Protein AF-A0A938CKF8-F1 (afdb_monomer_lite)

Structure (mmCIF, N/CA/C/O backbone):
data_AF-A0A938CKF8-F1
#
_entry.id   AF-A0A938CKF8-F1
#
loop_
_atom_site.group_PDB
_atom_site.id
_atom_site.type_symbol
_atom_site.label_atom_id
_atom_site.label_alt_id
_atom_site.label_comp_id
_atom_site.label_asym_id
_atom_site.label_entity_id
_atom_site.label_seq_id
_atom_site.pdbx_PDB_ins_code
_atom_site.Cartn_x
_atom_site.Cartn_y
_atom_site.Cartn_z
_atom_site.occupancy
_atom_site.B_iso_or_equiv
_atom_site.auth_seq_id
_atom_site.auth_comp_id
_atom_site.auth_asym_id
_atom_site.auth_atom_id
_atom_site.pdbx_PDB_model_num
ATOM 1 N N . MET A 1 1 ? 33.477 -10.655 -26.748 1.00 58.53 1 MET A N 1
ATOM 2 C CA . MET A 1 1 ? 32.994 -9.401 -26.131 1.00 58.53 1 MET A CA 1
ATOM 3 C C . MET A 1 1 ? 31.484 -9.263 -26.323 1.00 58.53 1 MET A C 1
ATOM 5 O O . MET A 1 1 ? 30.806 -9.577 -25.360 1.00 58.53 1 MET A O 1
ATOM 9 N N . LYS A 1 2 ? 30.946 -9.049 -27.538 1.00 64.75 2 LYS A N 1
ATOM 10 C CA . LYS A 1 2 ? 29.482 -8.973 -27.815 1.00 64.75 2 LYS A CA 1
ATOM 11 C C . LYS A 1 2 ? 28.558 -10.029 -27.163 1.00 64.75 2 LYS A C 1
ATOM 13 O O . LYS A 1 2 ? 27.426 -9.734 -26.820 1.00 64.75 2 LYS A O 1
ATOM 18 N N . LYS A 1 3 ? 29.018 -11.272 -26.956 1.00 73.50 3 LYS A N 1
ATOM 19 C CA . LYS A 1 3 ? 28.224 -12.303 -26.247 1.00 73.50 3 LYS A CA 1
ATOM 20 C C . LYS A 1 3 ? 28.017 -12.022 -24.750 1.00 73.50 3 LYS A C 1
ATOM 22 O O . LYS A 1 3 ? 27.029 -12.479 -24.197 1.00 73.50 3 LYS A O 1
ATOM 27 N N . LEU A 1 4 ? 28.956 -11.333 -24.099 1.00 78.88 4 LEU A N 1
ATOM 28 C CA . LEU A 1 4 ? 28.858 -10.961 -22.683 1.00 78.88 4 LEU A CA 1
ATOM 29 C C . LEU A 1 4 ? 27.964 -9.725 -22.508 1.00 78.88 4 LEU A C 1
ATOM 31 O O . LEU A 1 4 ? 27.174 -9.672 -21.580 1.00 78.88 4 LEU A O 1
ATOM 35 N N . GLU A 1 5 ? 28.061 -8.791 -23.451 1.00 73.94 5 GLU A N 1
ATOM 36 C CA . GLU A 1 5 ? 27.213 -7.604 -23.602 1.00 73.94 5 GLU A CA 1
ATOM 37 C C . GLU A 1 5 ? 25.728 -7.999 -23.702 1.00 73.94 5 GLU A C 1
ATOM 39 O O . GLU A 1 5 ? 24.973 -7.728 -22.773 1.00 73.94 5 GLU A O 1
ATOM 44 N N . HIS A 1 6 ? 25.345 -8.813 -24.697 1.00 74.56 6 HIS A N 1
ATOM 45 C CA . HIS A 1 6 ? 23.971 -9.334 -24.814 1.00 74.56 6 HIS A CA 1
ATOM 46 C C . HIS A 1 6 ? 23.508 -10.185 -23.619 1.00 74.56 6 HIS A C 1
ATOM 48 O O . HIS A 1 6 ? 22.317 -10.232 -23.314 1.00 74.56 6 HIS A O 1
ATOM 54 N N . PHE A 1 7 ? 24.420 -10.871 -22.922 1.00 81.19 7 PHE A N 1
ATOM 55 C CA . PHE A 1 7 ? 24.070 -11.617 -21.709 1.00 81.19 7 PHE A CA 1
ATOM 56 C C . PHE A 1 7 ? 23.712 -10.674 -20.548 1.00 81.19 7 PHE A C 1
ATOM 58 O O . PHE A 1 7 ? 22.732 -10.913 -19.844 1.00 81.19 7 PHE A O 1
ATOM 65 N N . ILE A 1 8 ? 24.461 -9.580 -20.384 1.00 79.81 8 ILE A N 1
ATOM 66 C CA . ILE A 1 8 ? 24.191 -8.541 -19.382 1.00 79.81 8 ILE A CA 1
ATOM 67 C C . ILE A 1 8 ? 22.904 -7.777 -19.729 1.00 79.81 8 ILE A C 1
ATOM 69 O O . ILE A 1 8 ? 22.051 -7.620 -18.858 1.00 79.81 8 ILE A O 1
ATOM 73 N N . GLU A 1 9 ? 22.711 -7.382 -20.990 1.00 77.75 9 GLU A N 1
ATOM 74 C CA . GLU A 1 9 ? 21.468 -6.755 -21.475 1.00 77.75 9 GLU A CA 1
ATOM 75 C C . GLU A 1 9 ? 20.244 -7.632 -21.190 1.00 77.75 9 GLU A C 1
ATOM 77 O O . GLU A 1 9 ? 19.256 -7.160 -20.630 1.00 77.75 9 GLU A O 1
ATOM 82 N N . SER A 1 10 ? 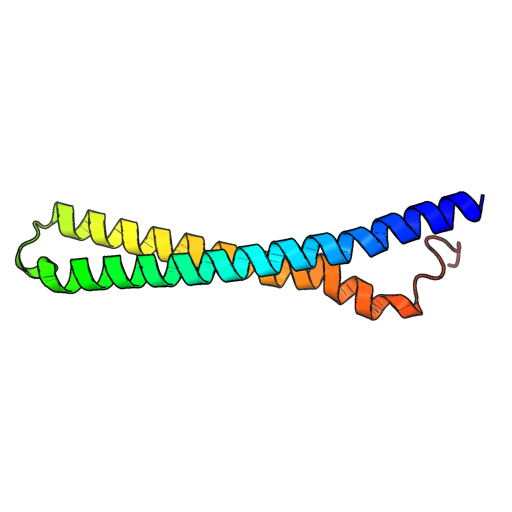20.319 -8.930 -21.504 1.00 77.62 10 SER A N 1
ATOM 83 C CA . SER A 1 10 ? 19.215 -9.868 -21.276 1.00 77.62 10 SER A CA 1
ATOM 84 C C . SER A 1 10 ? 18.877 -10.031 -19.785 1.00 77.62 10 SER A C 1
ATOM 86 O O . SER A 1 10 ? 17.699 -10.109 -19.435 1.00 77.62 10 SER A O 1
ATOM 88 N N . ILE A 1 11 ? 19.876 -9.992 -18.892 1.00 83.56 11 ILE A N 1
ATOM 89 C CA . ILE A 1 11 ? 19.665 -9.975 -17.432 1.00 83.56 11 ILE A CA 1
ATOM 90 C C . ILE A 1 11 ? 19.005 -8.664 -16.976 1.00 83.56 11 ILE A C 1
ATOM 92 O O . ILE A 1 11 ? 18.063 -8.696 -16.180 1.00 83.56 11 ILE A O 1
ATOM 96 N N . ILE A 1 12 ? 19.458 -7.514 -17.485 1.00 81.06 12 ILE A N 1
ATOM 97 C CA . ILE A 1 12 ? 18.891 -6.200 -17.143 1.00 81.06 12 ILE A CA 1
ATOM 98 C C . ILE A 1 12 ? 17.430 -6.112 -17.608 1.00 81.06 12 ILE A C 1
ATOM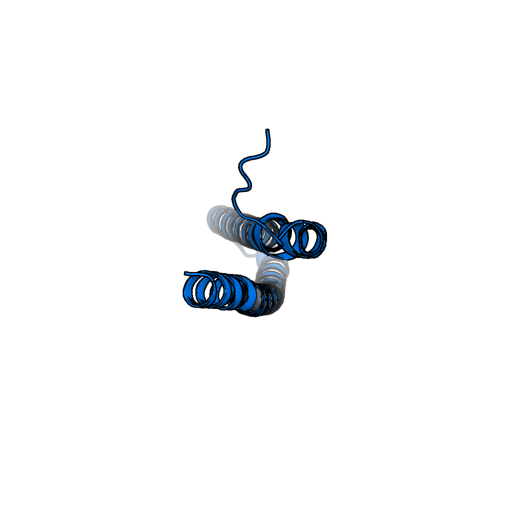 100 O O . ILE A 1 12 ? 16.560 -5.740 -16.819 1.00 81.06 12 ILE A O 1
ATOM 104 N N . LEU A 1 13 ? 17.124 -6.536 -18.835 1.00 74.81 13 LEU A N 1
ATOM 105 C CA . LEU A 1 13 ? 15.753 -6.569 -19.354 1.00 74.81 13 LEU A CA 1
ATOM 106 C C . LEU A 1 13 ? 14.854 -7.540 -18.568 1.00 74.81 13 LEU A C 1
ATOM 108 O O . LEU A 1 13 ? 13.721 -7.186 -18.239 1.00 74.81 13 LEU A O 1
ATOM 112 N N . ALA A 1 14 ? 15.360 -8.714 -18.174 1.00 81.69 14 ALA A N 1
ATOM 113 C CA . ALA A 1 14 ? 14.620 -9.646 -17.317 1.00 81.69 14 ALA A CA 1
ATOM 114 C C . ALA A 1 14 ? 14.303 -9.058 -15.925 1.00 81.69 14 ALA A C 1
ATOM 116 O O . ALA A 1 14 ? 13.251 -9.350 -15.351 1.00 81.69 14 ALA A O 1
ATOM 117 N N . SER A 1 15 ? 15.165 -8.180 -15.394 1.00 84.12 15 SER A N 1
ATOM 118 C CA . SER A 1 15 ? 14.936 -7.523 -14.098 1.00 84.12 15 SER A CA 1
ATOM 119 C C . SER A 1 15 ? 13.728 -6.570 -14.099 1.00 84.12 15 SER A C 1
ATOM 121 O O . SER A 1 15 ? 13.075 -6.414 -13.067 1.00 84.12 15 SER A O 1
ATOM 123 N N . ARG A 1 16 ? 13.344 -6.013 -15.260 1.00 85.25 16 ARG A N 1
ATOM 124 C CA . ARG A 1 16 ? 12.137 -5.172 -15.401 1.00 85.25 16 ARG A CA 1
ATOM 125 C C . ARG A 1 16 ? 10.863 -5.968 -15.111 1.00 85.25 16 ARG A C 1
ATOM 127 O O . ARG A 1 16 ? 10.010 -5.511 -14.353 1.00 85.25 16 ARG A O 1
ATOM 134 N N . TRP A 1 17 ? 10.760 -7.186 -15.647 1.00 86.38 17 TRP A N 1
ATOM 135 C CA . TRP A 1 17 ? 9.629 -8.086 -15.386 1.00 86.38 17 TRP A CA 1
ATOM 136 C C . TRP A 1 17 ? 9.540 -8.495 -13.914 1.00 86.38 17 TRP A C 1
ATOM 138 O O . TRP A 1 17 ? 8.443 -8.540 -13.356 1.00 86.38 17 TRP A O 1
ATOM 148 N N . LEU A 1 18 ? 10.685 -8.720 -13.262 1.00 90.00 18 LEU A N 1
ATOM 149 C CA . LEU A 1 18 ? 10.742 -8.963 -11.821 1.00 90.00 18 LEU A CA 1
ATOM 150 C C . LEU A 1 18 ? 10.143 -7.781 -11.033 1.00 90.00 18 LEU A C 1
ATOM 152 O O . LEU A 1 18 ? 9.287 -7.990 -10.174 1.00 90.00 18 LEU A O 1
ATOM 156 N N . LEU A 1 19 ? 10.539 -6.542 -11.354 1.00 91.88 19 LEU A N 1
ATOM 157 C CA . LEU A 1 19 ? 10.014 -5.334 -10.702 1.00 91.88 19 LEU A CA 1
ATOM 158 C C . LEU A 1 19 ? 8.500 -5.163 -10.899 1.00 91.88 19 LEU A C 1
ATOM 160 O O . LEU A 1 19 ? 7.800 -4.856 -9.936 1.00 91.88 19 LEU A O 1
ATOM 164 N N . VAL A 1 20 ? 7.970 -5.433 -12.098 1.00 92.31 20 VAL A N 1
ATOM 165 C CA . VAL A 1 20 ? 6.516 -5.398 -12.357 1.00 92.31 20 VAL A CA 1
ATOM 166 C C . VAL A 1 20 ? 5.758 -6.378 -11.451 1.00 92.31 20 VAL A C 1
ATOM 168 O O . VAL A 1 20 ? 4.729 -6.008 -10.883 1.00 92.31 20 VAL A O 1
ATOM 171 N N . VAL A 1 21 ? 6.280 -7.593 -11.242 1.00 94.69 21 VAL A N 1
ATOM 172 C CA . VAL A 1 21 ? 5.683 -8.567 -10.307 1.00 94.69 21 VAL A CA 1
ATOM 173 C C . VAL A 1 21 ? 5.705 -8.047 -8.864 1.00 94.69 21 VAL A C 1
ATOM 175 O O . VAL A 1 21 ? 4.701 -8.172 -8.160 1.00 94.69 21 VAL A O 1
ATOM 178 N N . PHE A 1 22 ? 6.792 -7.398 -8.428 1.00 95.62 22 PHE A N 1
ATOM 179 C CA . PHE A 1 22 ? 6.844 -6.750 -7.111 1.00 95.62 22 PHE A CA 1
ATOM 180 C C . PHE A 1 22 ? 5.823 -5.610 -6.972 1.00 95.62 22 PHE A C 1
ATOM 182 O O . PHE A 1 22 ? 5.142 -5.537 -5.949 1.00 95.62 22 PHE A O 1
ATOM 189 N N . TYR A 1 23 ? 5.656 -4.754 -7.986 1.00 96.00 23 TYR A N 1
ATOM 190 C CA . TYR A 1 23 ? 4.672 -3.664 -7.950 1.00 96.00 23 TYR A CA 1
ATOM 191 C C . TYR A 1 23 ? 3.225 -4.175 -7.927 1.00 96.00 23 TYR A C 1
ATOM 193 O O . TYR A 1 23 ? 2.407 -3.637 -7.179 1.00 96.00 23 TYR A O 1
ATOM 201 N N . LEU A 1 24 ? 2.914 -5.253 -8.656 1.00 96.44 24 LEU A N 1
ATOM 202 C CA . LEU A 1 24 ? 1.616 -5.934 -8.557 1.00 96.44 24 LEU A CA 1
ATOM 203 C C . LEU A 1 24 ? 1.389 -6.520 -7.154 1.00 96.44 2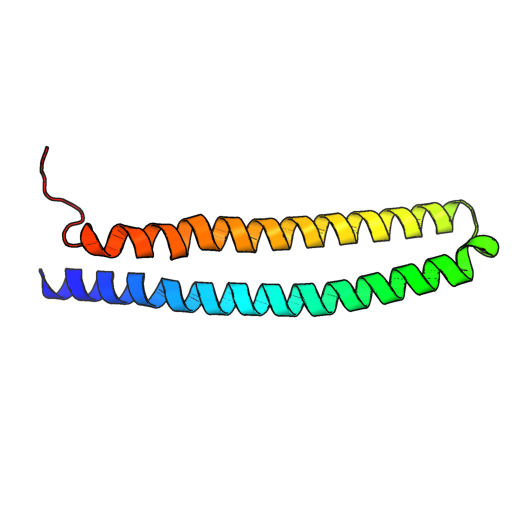4 LEU A C 1
ATOM 205 O O . LEU A 1 24 ? 0.310 -6.349 -6.587 1.00 96.44 24 LEU A O 1
ATOM 209 N N . GLY A 1 25 ? 2.409 -7.147 -6.560 1.00 97.88 25 GLY A N 1
ATOM 210 C CA . GLY A 1 25 ? 2.355 -7.637 -5.180 1.00 97.88 25 GLY A CA 1
ATOM 211 C C . GLY A 1 25 ? 2.091 -6.521 -4.162 1.00 97.88 25 GLY A C 1
ATOM 212 O O . GLY A 1 25 ? 1.231 -6.670 -3.294 1.00 97.88 25 GLY A O 1
ATOM 213 N N . LEU A 1 26 ? 2.766 -5.375 -4.307 1.00 97.56 26 LEU A N 1
ATOM 214 C CA . LEU A 1 26 ? 2.543 -4.189 -3.474 1.00 97.56 26 LEU A CA 1
ATOM 215 C C . LEU A 1 26 ? 1.141 -3.594 -3.666 1.00 97.56 26 LEU A C 1
ATOM 217 O O . LEU A 1 26 ? 0.523 -3.196 -2.682 1.00 97.56 26 LEU A O 1
ATOM 221 N N . ALA A 1 27 ? 0.602 -3.579 -4.889 1.00 97.69 27 ALA A N 1
ATOM 222 C CA . ALA A 1 27 ? -0.763 -3.119 -5.154 1.00 97.69 27 ALA A CA 1
ATOM 223 C C . ALA A 1 27 ? -1.824 -4.028 -4.500 1.00 97.69 27 ALA A C 1
ATOM 225 O O . ALA A 1 27 ? -2.774 -3.532 -3.893 1.00 97.69 27 ALA A O 1
ATOM 226 N N . VAL A 1 28 ? -1.639 -5.354 -4.548 1.00 98.38 28 VAL A N 1
ATOM 227 C CA . VAL A 1 28 ? -2.509 -6.315 -3.840 1.00 98.38 28 VAL A CA 1
ATOM 228 C C . VAL A 1 28 ? -2.399 -6.138 -2.323 1.00 98.38 28 VAL A C 1
ATOM 230 O O . VAL A 1 28 ? -3.422 -6.079 -1.638 1.00 98.38 28 VAL A O 1
ATOM 233 N N . ALA A 1 29 ? -1.181 -5.992 -1.792 1.00 97.62 29 ALA A N 1
ATOM 234 C CA . ALA A 1 29 ? -0.957 -5.736 -0.370 1.00 97.62 29 ALA A CA 1
ATOM 235 C C . ALA A 1 29 ? -1.614 -4.422 0.088 1.00 97.62 29 ALA A C 1
ATOM 237 O O . ALA A 1 29 ? -2.260 -4.398 1.134 1.00 97.62 29 ALA A O 1
ATOM 238 N N . LEU A 1 30 ? -1.526 -3.359 -0.718 1.00 98.00 30 LEU A N 1
ATOM 239 C CA . LEU A 1 30 ? -2.191 -2.079 -0.472 1.00 98.00 30 LEU A CA 1
ATOM 240 C C . LEU A 1 30 ? -3.722 -2.217 -0.479 1.00 98.00 30 LEU A C 1
ATOM 242 O O . LEU A 1 30 ? -4.384 -1.634 0.376 1.00 98.00 30 LEU A O 1
ATOM 246 N N . GLY A 1 31 ? -4.288 -3.025 -1.382 1.00 98.06 31 GLY A N 1
ATOM 247 C CA . GLY A 1 31 ? -5.721 -3.337 -1.398 1.00 98.06 31 GLY A CA 1
ATOM 248 C C . GLY A 1 31 ? -6.189 -4.048 -0.122 1.00 98.06 31 GLY A C 1
ATOM 249 O O . GLY A 1 31 ? -7.161 -3.626 0.504 1.00 98.06 31 GLY A O 1
ATOM 250 N N . LEU A 1 32 ? -5.457 -5.076 0.323 1.00 98.06 32 LEU A N 1
ATOM 251 C CA . LEU A 1 32 ? -5.722 -5.756 1.600 1.00 98.06 32 LEU A CA 1
ATOM 252 C C . LEU A 1 32 ? -5.575 -4.802 2.797 1.00 98.06 32 LEU A C 1
ATOM 254 O O . LEU A 1 32 ? -6.387 -4.827 3.725 1.00 98.06 32 LEU A O 1
ATOM 258 N N . TYR A 1 33 ? -4.571 -3.925 2.760 1.00 97.19 33 TYR A N 1
ATOM 259 C CA . TYR A 1 33 ? -4.334 -2.921 3.793 1.00 97.19 33 TYR A CA 1
ATOM 260 C C . TYR A 1 33 ? -5.456 -1.874 3.856 1.00 97.19 33 TYR A C 1
ATOM 262 O O . TYR A 1 33 ? -5.893 -1.513 4.947 1.00 97.19 33 TYR A O 1
ATOM 270 N N . ALA A 1 34 ? -5.991 -1.447 2.708 1.00 97.50 34 ALA A N 1
ATOM 271 C CA . ALA A 1 34 ? -7.133 -0.537 2.629 1.00 97.50 34 ALA A CA 1
ATOM 272 C C . ALA A 1 34 ? -8.411 -1.153 3.229 1.00 97.50 34 ALA A C 1
ATOM 274 O O . ALA A 1 34 ? -9.140 -0.467 3.947 1.00 97.50 34 ALA A O 1
ATOM 275 N N . LEU A 1 35 ? -8.654 -2.454 3.020 1.00 97.75 35 LEU A N 1
ATOM 276 C CA . LEU A 1 35 ? -9.755 -3.171 3.680 1.00 97.75 35 LEU A CA 1
ATOM 277 C C . LEU A 1 35 ? -9.569 -3.213 5.207 1.00 97.75 35 LEU A C 1
ATOM 279 O O . LEU A 1 35 ? -10.508 -2.936 5.954 1.00 97.75 35 LEU A O 1
ATOM 283 N N . ALA A 1 36 ? -8.350 -3.495 5.681 1.00 95.19 36 ALA A N 1
ATOM 284 C CA . ALA A 1 36 ? -8.031 -3.486 7.110 1.00 95.19 36 ALA A CA 1
ATOM 285 C C . ALA A 1 36 ? -8.150 -2.082 7.737 1.00 95.19 36 ALA A C 1
ATOM 287 O O . ALA A 1 36 ? -8.627 -1.946 8.866 1.00 95.19 36 ALA A O 1
ATOM 288 N N . PHE A 1 37 ? -7.764 -1.031 7.007 1.00 96.62 37 PHE A N 1
ATOM 289 C CA . PHE A 1 37 ? -7.976 0.363 7.402 1.00 96.62 37 PHE A CA 1
ATOM 290 C C . PHE A 1 37 ? -9.470 0.698 7.496 1.00 96.62 37 PHE A C 1
ATOM 292 O O . PHE A 1 37 ? -9.905 1.232 8.514 1.00 96.62 37 PHE A O 1
ATOM 299 N N . GLY A 1 38 ? -10.268 0.317 6.492 1.00 97.19 38 GLY A N 1
ATOM 300 C CA . GLY A 1 38 ? -11.722 0.500 6.503 1.00 97.19 38 GLY A CA 1
ATOM 301 C C . GLY A 1 38 ? -12.390 -0.174 7.704 1.00 97.19 38 GLY A C 1
ATOM 302 O O . GLY A 1 38 ? -13.205 0.448 8.381 1.00 97.19 38 GLY A O 1
ATOM 303 N N . ALA A 1 39 ? -11.984 -1.401 8.042 1.00 95.81 39 ALA A N 1
ATOM 304 C CA . ALA A 1 39 ? -12.473 -2.100 9.232 1.00 95.81 39 ALA A CA 1
ATOM 305 C C . ALA A 1 39 ? -12.108 -1.373 10.544 1.00 95.81 39 ALA A C 1
ATOM 307 O O . ALA A 1 39 ? -12.971 -1.205 11.407 1.00 95.81 39 ALA A O 1
ATOM 308 N N . LYS A 1 40 ? -10.864 -0.886 10.685 1.00 93.69 40 LYS A N 1
ATOM 309 C CA . LYS A 1 40 ? -10.431 -0.077 11.845 1.00 93.69 40 LYS A CA 1
ATOM 310 C C . LYS A 1 40 ? -11.194 1.246 11.951 1.00 93.69 40 LYS A C 1
ATOM 312 O O . LYS A 1 40 ? -11.549 1.656 13.054 1.00 93.69 40 LYS A O 1
ATOM 317 N N . LEU A 1 41 ? -11.451 1.905 10.820 1.00 96.56 41 LEU A N 1
ATOM 318 C CA . LEU A 1 41 ? -12.206 3.155 10.762 1.00 96.56 41 LEU A CA 1
ATOM 319 C C . LEU A 1 41 ? -13.670 2.940 11.168 1.00 96.56 41 LEU A C 1
ATOM 321 O O . LEU A 1 41 ? -14.189 3.711 11.969 1.00 96.56 41 LEU A O 1
ATOM 325 N N . LEU A 1 42 ? -14.315 1.871 10.689 1.00 96.31 42 LEU A N 1
ATOM 326 C CA . LEU A 1 42 ? -15.671 1.503 11.113 1.00 96.31 42 LEU A CA 1
ATOM 327 C C . LEU A 1 42 ? -15.727 1.149 12.607 1.00 96.31 42 LEU A C 1
ATOM 329 O O . LEU A 1 42 ? -16.638 1.599 13.295 1.00 96.31 42 LEU A O 1
ATOM 333 N N . GLU A 1 43 ? -14.746 0.406 13.136 1.00 92.44 43 GLU A N 1
ATOM 334 C CA . GLU A 1 43 ? -14.662 0.129 14.579 1.00 92.44 43 GLU A CA 1
ATOM 335 C C . GLU A 1 43 ? -14.570 1.428 15.397 1.00 92.44 43 GLU A C 1
ATOM 337 O O . GLU A 1 43 ? -15.268 1.583 16.400 1.00 92.44 43 GLU A O 1
ATOM 342 N N . PHE A 1 44 ? -13.736 2.375 14.957 1.00 94.00 44 PHE A N 1
ATOM 343 C CA . PHE A 1 44 ? -13.590 3.674 15.608 1.00 94.00 44 PHE A CA 1
ATOM 344 C C . PHE A 1 44 ? -14.886 4.497 15.540 1.00 94.00 44 PHE A C 1
ATOM 346 O O . PHE A 1 44 ? -15.346 4.974 16.573 1.00 94.00 44 PHE A O 1
ATOM 353 N N . LEU A 1 45 ? -15.531 4.584 14.371 1.00 93.38 45 LEU A N 1
ATOM 354 C CA . LEU A 1 45 ? -16.806 5.295 14.187 1.00 93.38 45 LEU A CA 1
ATOM 355 C C . LEU A 1 45 ? -17.971 4.707 14.997 1.00 93.38 45 LEU A C 1
ATOM 357 O O . LEU A 1 45 ? -18.894 5.440 15.336 1.00 93.38 45 LEU A O 1
ATOM 361 N N . LEU A 1 46 ? -17.945 3.410 15.313 1.00 93.50 46 LEU A N 1
ATOM 362 C CA . LEU A 1 46 ? -18.963 2.783 16.162 1.00 93.50 46 LEU A CA 1
ATOM 363 C C . LEU A 1 46 ? -18.697 2.988 17.660 1.00 93.50 46 LEU A C 1
ATOM 365 O O . LEU A 1 46 ? -19.647 3.018 18.435 1.00 93.50 46 LEU A O 1
ATOM 369 N N . LYS A 1 47 ? -17.429 3.135 18.068 1.00 90.81 47 LYS A N 1
ATOM 370 C CA . LYS A 1 47 ? -17.027 3.213 19.485 1.00 90.81 47 LYS A CA 1
ATOM 371 C C . LYS A 1 47 ? -16.657 4.614 19.976 1.00 90.81 47 LYS A C 1
ATOM 373 O O . LYS A 1 47 ? -16.506 4.782 21.178 1.00 90.81 47 LYS A O 1
ATOM 378 N N . PHE A 1 48 ? -16.501 5.620 19.107 1.00 88.75 48 PHE A N 1
ATOM 379 C CA . PHE A 1 48 ? -15.938 6.928 19.497 1.00 88.75 48 PHE A CA 1
ATOM 380 C C . PHE A 1 48 ? -16.668 7.612 20.667 1.00 88.75 48 PHE A C 1
ATOM 382 O O . PHE A 1 48 ? -16.027 8.303 21.449 1.00 88.75 48 PHE A O 1
ATOM 389 N N . ALA A 1 49 ? -17.981 7.403 20.807 1.00 86.88 49 ALA A N 1
ATOM 390 C CA . ALA A 1 49 ? -18.785 7.970 21.891 1.00 86.88 49 ALA A CA 1
ATOM 391 C C . ALA A 1 49 ? -18.548 7.298 23.263 1.00 86.88 49 ALA A C 1
ATOM 393 O O . ALA A 1 49 ? -18.942 7.850 24.287 1.00 86.88 49 ALA A O 1
ATOM 394 N N . GLU A 1 50 ? -17.917 6.121 23.281 1.00 89.00 50 GLU A N 1
ATOM 395 C CA . GLU A 1 50 ? -17.585 5.336 24.479 1.00 89.00 50 GLU A CA 1
ATOM 396 C C . GLU A 1 50 ? -16.084 5.400 24.832 1.00 89.00 50 GLU A C 1
ATOM 398 O O . GLU A 1 50 ? -15.678 4.929 25.894 1.00 89.00 50 GLU A O 1
ATOM 403 N N . LEU A 1 51 ? -15.245 5.961 23.951 1.00 87.94 51 LEU A N 1
ATOM 404 C CA . LEU A 1 51 ? -13.797 6.058 24.152 1.00 87.94 51 LEU A CA 1
ATOM 405 C C . LEU A 1 51 ? -13.417 7.252 25.035 1.00 87.94 51 LEU A C 1
ATOM 407 O O . LEU A 1 51 ? -13.968 8.345 24.919 1.00 87.94 51 LEU A O 1
ATOM 411 N N . GLY A 1 52 ? -12.391 7.062 25.869 1.00 93.25 52 GLY A N 1
ATOM 412 C CA . GLY A 1 52 ? -11.740 8.164 26.571 1.00 93.25 52 GLY A CA 1
ATOM 413 C C . GLY A 1 52 ? -10.961 9.083 25.621 1.00 93.25 52 GLY A C 1
ATOM 414 O O . GLY A 1 52 ? -10.635 8.722 24.487 1.00 93.25 52 GLY A O 1
ATOM 415 N N . GLU A 1 53 ? -10.607 10.275 26.105 1.00 90.88 53 GLU A N 1
ATOM 416 C CA . GLU A 1 53 ? -9.835 11.268 25.342 1.00 90.88 53 GLU A CA 1
ATOM 417 C C . GLU A 1 53 ? -8.488 10.700 24.855 1.00 90.88 53 GLU A C 1
ATOM 419 O O . GLU A 1 53 ? -8.155 10.796 23.672 1.00 90.88 53 GLU A O 1
ATOM 424 N N . THR A 1 54 ? -7.750 10.014 25.735 1.00 94.50 54 THR A N 1
ATOM 425 C CA . THR A 1 54 ? -6.471 9.368 25.397 1.00 94.50 54 THR A CA 1
ATOM 426 C C . THR A 1 54 ? -6.632 8.288 24.326 1.00 94.50 54 THR A C 1
ATOM 428 O O . THR A 1 54 ? -5.883 8.284 23.350 1.00 94.50 54 THR A O 1
ATOM 431 N N . ASP A 1 55 ? -7.628 7.406 24.454 1.00 92.81 55 ASP A N 1
ATOM 432 C CA . ASP A 1 55 ? -7.871 6.333 23.479 1.00 92.81 55 ASP A CA 1
ATOM 433 C C . ASP A 1 55 ? -8.289 6.886 22.113 1.00 92.81 55 ASP A C 1
ATOM 435 O O . ASP A 1 55 ? -7.880 6.366 21.073 1.00 92.81 55 ASP A O 1
ATOM 439 N N . THR A 1 56 ? -9.056 7.978 22.110 1.00 93.38 56 THR A N 1
ATOM 440 C CA . THR A 1 56 ? -9.447 8.700 20.895 1.00 93.38 56 THR A CA 1
ATOM 441 C C . THR A 1 56 ? -8.219 9.249 20.166 1.00 93.38 56 THR A C 1
ATOM 443 O O . THR A 1 56 ? -8.074 9.031 18.961 1.00 93.38 56 THR A O 1
ATOM 446 N N . ILE A 1 57 ? -7.284 9.881 20.886 1.00 95.19 57 ILE A N 1
ATOM 447 C CA . ILE A 1 57 ? -6.016 10.372 20.318 1.00 95.19 57 ILE A CA 1
ATOM 448 C C . ILE A 1 57 ? -5.167 9.210 19.772 1.00 95.19 57 ILE A C 1
ATOM 450 O O . ILE A 1 57 ? -4.648 9.302 18.658 1.00 95.19 57 ILE A O 1
ATOM 454 N N . LEU A 1 58 ? -5.064 8.094 20.503 1.00 95.00 58 LEU A N 1
ATOM 455 C CA . LEU A 1 58 ? -4.314 6.910 20.060 1.00 95.00 58 LEU A CA 1
ATOM 456 C C . LEU A 1 58 ? -4.916 6.272 18.796 1.00 95.00 58 LEU A C 1
ATOM 458 O O . LEU A 1 58 ? -4.177 5.917 17.874 1.00 95.00 58 LEU A O 1
ATOM 462 N N . LYS A 1 59 ? -6.249 6.163 18.709 1.00 94.69 59 LYS A N 1
ATOM 463 C CA . LYS A 1 59 ? -6.945 5.679 17.503 1.00 94.69 59 LYS A CA 1
ATOM 464 C C . LYS A 1 59 ? -6.727 6.625 16.316 1.00 94.69 59 LYS A C 1
ATOM 466 O O . LYS A 1 59 ? -6.442 6.144 15.221 1.00 94.69 59 LYS A O 1
ATOM 471 N N . MET A 1 60 ? -6.774 7.943 16.527 1.00 94.75 60 MET A N 1
ATOM 472 C CA . MET A 1 60 ? -6.478 8.937 15.484 1.00 94.75 60 MET A CA 1
ATOM 473 C C . MET A 1 60 ? -5.034 8.835 14.972 1.00 94.75 60 MET A C 1
ATOM 475 O O . MET A 1 60 ? -4.825 8.799 13.760 1.00 94.75 60 MET A O 1
ATOM 479 N N . LEU A 1 61 ? -4.044 8.711 15.863 1.00 96.62 61 LEU A N 1
ATOM 480 C CA . LEU A 1 61 ? -2.640 8.505 15.480 1.00 96.62 61 LEU A CA 1
ATOM 481 C C . LEU A 1 61 ? -2.453 7.229 14.646 1.00 96.62 61 LEU A C 1
ATOM 483 O O . LEU A 1 61 ? -1.779 7.268 13.620 1.00 96.62 61 LEU A O 1
ATOM 487 N N . ALA A 1 62 ? -3.103 6.124 15.026 1.00 94.69 62 ALA A N 1
ATOM 488 C CA . ALA A 1 62 ? -3.045 4.868 14.277 1.00 94.69 62 ALA A CA 1
ATOM 489 C C . ALA A 1 62 ? -3.709 4.945 12.885 1.00 94.69 62 ALA A C 1
ATOM 491 O O . ALA A 1 62 ? -3.293 4.238 11.966 1.00 94.69 62 ALA A O 1
ATOM 492 N N . LEU A 1 63 ? -4.735 5.788 12.710 1.00 95.94 63 LEU A N 1
ATOM 493 C CA . LEU A 1 63 ? -5.345 6.049 11.400 1.00 95.94 63 LEU A CA 1
ATOM 494 C C . LEU A 1 63 ? -4.443 6.934 10.521 1.00 95.94 63 LEU A C 1
ATOM 496 O O . LEU A 1 63 ? -4.314 6.667 9.327 1.00 95.94 63 LEU A O 1
ATOM 500 N N . ILE A 1 64 ? -3.789 7.944 11.104 1.00 97.06 64 ILE A N 1
ATOM 501 C CA . ILE A 1 64 ? -2.830 8.810 10.399 1.00 97.06 64 ILE A CA 1
ATOM 502 C C . ILE A 1 64 ? -1.615 7.999 9.932 1.00 97.06 64 ILE A C 1
ATOM 504 O O . ILE A 1 64 ? -1.265 8.064 8.756 1.00 97.06 64 ILE A O 1
ATOM 508 N N . ASP A 1 65 ? -1.016 7.193 10.813 1.00 96.81 65 ASP A N 1
ATOM 509 C CA . ASP A 1 65 ? 0.102 6.299 10.478 1.00 96.81 65 ASP A CA 1
ATOM 510 C C . ASP A 1 65 ? -0.25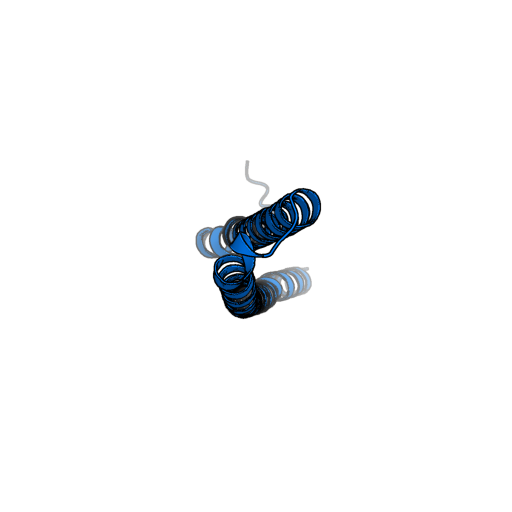2 5.362 9.312 1.00 96.81 65 AS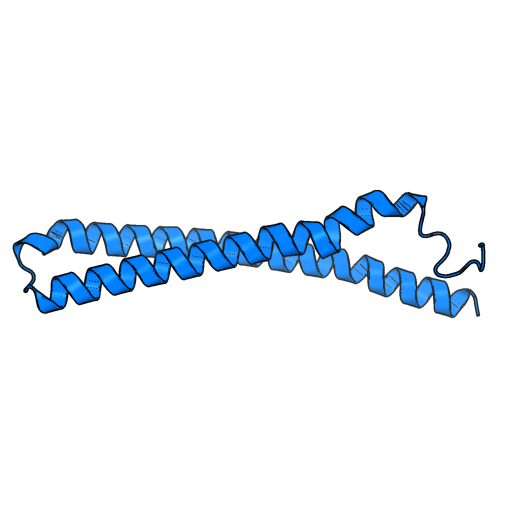P A C 1
ATOM 512 O O . ASP A 1 65 ? 0.470 5.287 8.317 1.00 96.81 65 ASP A O 1
ATOM 516 N N . ALA A 1 66 ? -1.436 4.742 9.357 1.00 95.94 66 ALA A N 1
ATOM 517 C CA . ALA A 1 66 ? -1.902 3.887 8.272 1.00 95.94 66 ALA A CA 1
ATOM 518 C C . ALA A 1 66 ? -2.064 4.636 6.934 1.00 95.94 66 ALA A C 1
ATOM 520 O O . ALA A 1 66 ? -1.695 4.108 5.880 1.00 95.94 66 ALA A O 1
ATOM 521 N N . ALA A 1 67 ? -2.563 5.875 6.953 1.00 96.44 67 ALA A N 1
ATOM 522 C CA . ALA A 1 67 ? -2.654 6.708 5.753 1.00 96.44 67 ALA A CA 1
ATOM 523 C C . ALA A 1 67 ? -1.266 7.105 5.205 1.00 96.44 67 ALA A C 1
ATOM 525 O O . ALA A 1 67 ? -1.072 7.136 3.985 1.00 96.44 67 ALA A O 1
ATOM 526 N N . LEU A 1 68 ? -0.286 7.358 6.080 1.00 98.06 68 LEU A N 1
ATOM 527 C CA . LEU A 1 68 ? 1.099 7.653 5.691 1.00 98.06 68 LEU A CA 1
ATOM 528 C C . LEU A 1 68 ? 1.785 6.433 5.062 1.00 98.06 68 LEU A C 1
ATOM 530 O O . LEU A 1 68 ? 2.383 6.561 3.992 1.00 98.06 68 LEU A O 1
ATOM 534 N N . VAL A 1 69 ? 1.637 5.243 5.658 1.00 97.25 69 VAL A N 1
ATOM 535 C CA . VAL A 1 69 ? 2.148 3.978 5.097 1.00 97.25 69 VAL A CA 1
ATOM 536 C C . VAL A 1 69 ? 1.545 3.715 3.715 1.00 97.25 69 VAL A C 1
ATOM 538 O O . VAL A 1 69 ? 2.282 3.438 2.769 1.00 97.25 69 VAL A O 1
ATOM 541 N N . ALA A 1 70 ? 0.225 3.864 3.562 1.00 98.00 70 ALA A N 1
ATOM 542 C CA . ALA A 1 70 ? -0.446 3.710 2.271 1.00 98.00 70 ALA A CA 1
ATOM 543 C C . ALA A 1 70 ? 0.087 4.700 1.216 1.00 98.00 70 ALA A C 1
ATOM 545 O O . ALA A 1 70 ? 0.393 4.302 0.090 1.00 98.00 70 ALA A O 1
ATOM 546 N N . SER A 1 71 ? 0.267 5.970 1.594 1.00 97.31 71 SER A N 1
ATOM 547 C CA . SER A 1 71 ? 0.806 7.019 0.713 1.00 97.31 71 SER A CA 1
ATOM 548 C C . SER A 1 71 ? 2.240 6.719 0.261 1.00 97.31 71 SER A C 1
ATOM 550 O O . SER A 1 71 ? 2.575 6.904 -0.910 1.00 97.31 71 SER A O 1
ATOM 552 N N . LEU A 1 72 ? 3.077 6.202 1.167 1.00 97.56 72 LEU A N 1
ATOM 553 C CA . LEU A 1 72 ? 4.448 5.793 0.863 1.00 97.56 72 LEU A CA 1
ATOM 554 C C . LEU A 1 72 ? 4.478 4.590 -0.090 1.00 97.56 72 LEU A C 1
ATOM 556 O O . LEU A 1 72 ? 5.243 4.603 -1.052 1.00 97.56 72 LEU A O 1
ATOM 560 N N . VAL A 1 73 ? 3.620 3.583 0.112 1.00 97.81 73 VAL A N 1
ATOM 561 C CA . VAL A 1 73 ? 3.513 2.429 -0.802 1.00 97.81 73 VAL A CA 1
ATOM 562 C C . VAL A 1 73 ? 3.101 2.874 -2.210 1.00 97.81 73 VAL A C 1
ATOM 564 O O . VAL A 1 73 ? 3.722 2.445 -3.182 1.00 97.81 73 VAL A O 1
ATOM 567 N N . VAL A 1 74 ? 2.123 3.779 -2.337 1.00 97.69 74 VAL A N 1
ATOM 568 C CA . VAL A 1 74 ? 1.729 4.357 -3.638 1.00 97.69 74 VAL A CA 1
ATOM 569 C C . VAL A 1 74 ? 2.899 5.092 -4.296 1.00 97.69 74 VAL A C 1
ATOM 571 O O . VAL A 1 74 ? 3.172 4.867 -5.475 1.00 97.69 74 VAL A O 1
ATOM 574 N N . MET A 1 75 ? 3.632 5.918 -3.541 1.00 97.44 75 MET A N 1
ATOM 575 C CA . MET A 1 75 ? 4.812 6.626 -4.049 1.00 97.44 75 MET A CA 1
ATOM 576 C C . MET A 1 75 ? 5.893 5.657 -4.552 1.00 97.44 75 MET A C 1
ATOM 578 O O . MET A 1 75 ? 6.445 5.875 -5.628 1.00 97.44 75 MET A O 1
ATOM 582 N N . VAL A 1 76 ? 6.165 4.574 -3.815 1.00 96.88 76 VAL A N 1
ATOM 583 C CA . VAL A 1 76 ? 7.140 3.538 -4.203 1.00 96.88 76 VAL A CA 1
ATOM 584 C C . VAL A 1 76 ? 6.711 2.804 -5.476 1.00 96.88 76 VAL A C 1
ATOM 586 O O . VAL A 1 76 ? 7.554 2.568 -6.339 1.00 96.88 76 VAL A O 1
ATOM 589 N N . ILE A 1 77 ? 5.421 2.480 -5.630 1.00 96.69 77 ILE A N 1
ATOM 590 C CA . ILE A 1 77 ? 4.895 1.842 -6.848 1.00 96.69 77 ILE A CA 1
ATOM 591 C C . ILE A 1 77 ? 5.045 2.778 -8.055 1.00 96.69 77 ILE A C 1
ATOM 593 O O . ILE A 1 77 ? 5.618 2.375 -9.065 1.00 96.69 77 ILE A O 1
ATOM 597 N N . ILE A 1 78 ? 4.561 4.023 -7.957 1.00 95.06 78 ILE A N 1
ATOM 598 C CA . ILE A 1 78 ? 4.547 4.967 -9.088 1.00 95.06 78 ILE A CA 1
ATOM 599 C C . ILE A 1 78 ? 5.974 5.374 -9.472 1.00 95.06 78 ILE A C 1
ATOM 601 O O . ILE A 1 78 ? 6.374 5.188 -10.619 1.00 95.06 78 ILE A O 1
ATOM 605 N N . SER A 1 79 ? 6.764 5.861 -8.509 1.00 94.44 79 SER A N 1
ATOM 606 C CA . SER A 1 79 ? 8.144 6.305 -8.752 1.00 94.44 79 SER A CA 1
ATOM 607 C C . SER A 1 79 ? 9.053 5.146 -9.171 1.00 94.44 79 SER A C 1
ATOM 609 O O . SER A 1 79 ? 9.922 5.315 -10.028 1.00 94.44 79 SER A O 1
ATOM 611 N N . GLY A 1 80 ? 8.837 3.948 -8.617 1.00 92.12 80 GLY A N 1
ATOM 612 C CA . GLY A 1 80 ? 9.554 2.744 -9.025 1.00 92.12 80 GLY A CA 1
ATOM 613 C C . GLY A 1 80 ? 9.247 2.351 -10.471 1.00 92.12 80 GLY A C 1
ATOM 614 O O . GLY A 1 80 ? 10.166 2.162 -11.269 1.00 92.12 80 GLY A O 1
ATOM 615 N N . TYR A 1 81 ? 7.964 2.288 -10.836 1.00 92.06 81 TYR A N 1
ATOM 616 C CA . TYR A 1 81 ? 7.550 1.965 -12.200 1.00 92.06 81 TYR A CA 1
ATOM 617 C C . TYR A 1 81 ? 8.052 2.998 -13.218 1.00 92.06 81 TYR A C 1
ATOM 619 O O . TYR A 1 81 ? 8.601 2.619 -14.255 1.00 92.06 81 TYR A O 1
ATOM 627 N N . GLU A 1 82 ? 7.923 4.293 -12.916 1.00 89.56 82 GLU A N 1
ATOM 628 C CA . GLU A 1 82 ? 8.412 5.371 -13.779 1.00 89.56 82 GLU A CA 1
ATOM 629 C C . GLU A 1 82 ? 9.925 5.247 -14.018 1.00 89.56 82 GLU A C 1
ATOM 631 O O . GLU A 1 82 ? 10.369 5.151 -15.165 1.00 89.56 82 GLU A O 1
ATOM 636 N N . ASN A 1 83 ? 10.716 5.168 -12.942 1.00 85.88 83 ASN A N 1
ATOM 637 C CA . ASN A 1 83 ? 12.174 5.185 -13.037 1.00 85.88 83 ASN A CA 1
ATOM 638 C C . ASN A 1 83 ? 12.786 3.896 -13.602 1.00 85.88 83 ASN A C 1
ATOM 640 O O . ASN A 1 83 ? 13.786 3.981 -14.316 1.00 85.88 83 ASN A O 1
ATOM 644 N N . PHE A 1 84 ? 12.219 2.723 -13.298 1.00 85.81 84 PHE A N 1
ATOM 645 C CA . PHE A 1 84 ? 12.860 1.431 -13.585 1.00 85.81 84 PHE A CA 1
ATOM 646 C C . PHE A 1 84 ? 12.148 0.565 -14.632 1.00 85.81 84 PHE A C 1
ATOM 648 O O . PHE A 1 84 ? 12.747 -0.393 -15.119 1.00 85.81 84 PHE A O 1
ATOM 655 N N . VAL A 1 85 ? 10.906 0.881 -15.018 1.00 84.94 85 VAL A N 1
ATOM 656 C CA . VAL A 1 85 ? 10.168 0.110 -16.038 1.00 84.94 85 VAL A CA 1
ATOM 657 C C . VAL A 1 85 ? 9.819 0.976 -17.246 1.00 84.94 85 VAL A C 1
ATOM 659 O O . VAL A 1 85 ? 10.204 0.617 -18.360 1.00 84.94 85 VAL A O 1
ATOM 662 N N . SER A 1 86 ? 9.162 2.120 -17.025 1.00 80.81 86 SER A N 1
ATOM 663 C CA . SER A 1 86 ? 8.677 3.028 -18.077 1.00 80.81 86 SER A CA 1
ATOM 664 C C . SER A 1 86 ? 9.813 3.726 -18.830 1.00 80.81 86 SER A C 1
ATOM 666 O O . SER A 1 86 ? 9.845 3.712 -20.061 1.00 80.81 86 SER A O 1
ATOM 668 N N . ARG A 1 87 ? 10.802 4.288 -18.119 1.00 71.75 87 ARG A N 1
ATOM 669 C CA . ARG A 1 87 ? 11.955 4.947 -18.766 1.00 71.75 87 ARG A CA 1
ATOM 670 C C . ARG A 1 87 ? 12.766 4.014 -19.666 1.00 71.75 87 ARG A C 1
ATOM 672 O O . ARG A 1 87 ? 13.294 4.477 -20.668 1.00 71.75 87 ARG A O 1
ATOM 679 N N . PHE A 1 88 ? 12.840 2.725 -19.335 1.00 66.69 88 PHE A N 1
ATOM 680 C CA . PHE A 1 88 ? 13.520 1.732 -20.170 1.00 66.69 88 PHE A CA 1
ATOM 681 C C . PHE A 1 88 ? 12.678 1.299 -21.374 1.00 66.69 88 PHE A C 1
ATOM 683 O O . PHE A 1 88 ? 13.252 1.091 -22.432 1.00 66.69 88 PHE A O 1
ATOM 690 N N . ASP A 1 89 ? 11.347 1.237 -21.242 1.00 65.69 89 ASP A N 1
ATOM 691 C CA . ASP A 1 89 ? 10.411 0.931 -22.342 1.00 65.69 89 ASP A CA 1
ATOM 692 C C . ASP A 1 89 ? 10.521 1.977 -23.463 1.00 65.69 89 ASP A C 1
ATOM 694 O O . ASP A 1 89 ? 10.713 1.662 -24.633 1.00 65.69 89 ASP A O 1
ATOM 698 N N . ASN A 1 90 ? 10.525 3.256 -23.074 1.00 61.28 90 ASN A N 1
ATOM 699 C CA . ASN A 1 90 ? 10.712 4.375 -23.997 1.00 61.28 90 ASN A CA 1
ATOM 700 C C . ASN A 1 90 ? 12.140 4.445 -24.581 1.00 61.28 90 ASN A C 1
ATOM 702 O O . ASN A 1 90 ? 12.343 5.083 -25.612 1.00 61.28 90 ASN A O 1
ATOM 706 N N . ALA A 1 91 ? 13.121 3.795 -23.945 1.00 59.12 91 ALA A N 1
ATOM 707 C CA . ALA A 1 91 ? 14.513 3.753 -24.388 1.00 59.12 91 ALA A CA 1
ATOM 708 C C . ALA A 1 91 ? 14.859 2.510 -25.232 1.00 59.12 91 ALA A C 1
ATOM 710 O O . ALA A 1 91 ? 15.985 2.417 -25.720 1.00 59.12 91 ALA A O 1
ATOM 711 N N . GLU A 1 92 ? 13.932 1.569 -25.465 1.00 55.44 92 GLU A N 1
ATOM 712 C CA . GLU A 1 92 ? 14.209 0.358 -26.265 1.00 55.44 92 GLU A CA 1
ATOM 713 C C . GLU A 1 92 ? 14.672 0.671 -27.703 1.00 55.44 92 GLU A C 1
ATOM 715 O O . GLU A 1 92 ? 15.388 -0.126 -28.304 1.00 55.44 92 GLU A O 1
ATOM 720 N N . GLY A 1 93 ? 14.347 1.859 -28.231 1.00 52.12 93 GLY A N 1
ATOM 721 C CA . GLY A 1 93 ? 14.868 2.360 -29.510 1.00 52.12 93 GLY A CA 1
ATOM 722 C C . GLY A 1 93 ? 16.298 2.926 -29.473 1.00 52.12 93 GLY A C 1
ATOM 723 O O . GLY A 1 93 ? 16.939 3.000 -30.519 1.00 52.12 93 GLY A O 1
ATOM 724 N N . GLU A 1 94 ? 16.820 3.308 -28.302 1.00 52.72 94 GLU A N 1
ATOM 725 C CA . GLU A 1 94 ? 18.168 3.888 -28.138 1.00 52.72 94 GLU A CA 1
ATOM 726 C C . GLU A 1 94 ? 19.190 2.891 -27.562 1.00 52.72 94 GLU A C 1
ATOM 728 O O . GLU A 1 94 ? 20.389 3.043 -27.792 1.00 52.72 94 GLU A O 1
ATOM 733 N N . LEU A 1 95 ? 18.736 1.829 -26.885 1.00 54.69 95 LEU A N 1
ATOM 734 C CA . LEU A 1 95 ? 19.550 0.828 -26.169 1.00 54.69 95 LEU A CA 1
ATOM 735 C C . LEU A 1 95 ? 20.371 -0.136 -27.064 1.00 54.69 95 LEU A C 1
ATOM 737 O O . LEU A 1 95 ? 20.667 -1.258 -26.669 1.00 54.69 95 LEU A O 1
ATOM 741 N N . THR A 1 96 ? 20.797 0.292 -28.256 1.00 53.72 96 THR A N 1
ATOM 742 C CA . THR A 1 96 ? 21.787 -0.444 -29.082 1.00 53.72 96 THR A CA 1
ATOM 743 C C . THR A 1 96 ? 23.233 -0.214 -28.603 1.00 53.72 96 THR A C 1
ATOM 745 O O . THR A 1 96 ? 24.173 -0.814 -29.126 1.00 53.72 96 THR A O 1
ATOM 748 N N . TRP A 1 97 ? 23.439 0.692 -27.642 1.00 58.97 97 TRP A N 1
ATOM 749 C CA . TRP A 1 97 ? 24.755 1.100 -27.163 1.00 58.97 97 TRP A CA 1
ATOM 750 C C . TRP A 1 97 ? 24.700 1.608 -25.713 1.00 58.97 97 TRP A C 1
ATOM 752 O O . TRP A 1 97 ? 23.838 2.401 -25.351 1.00 58.97 97 TRP A O 1
ATOM 762 N N . LEU A 1 98 ? 25.685 1.213 -24.900 1.00 56.88 98 LEU A N 1
ATOM 763 C CA . LEU A 1 98 ? 26.014 1.838 -23.607 1.00 56.88 98 LEU A CA 1
ATOM 764 C C . LEU A 1 98 ? 27.407 2.495 -23.719 1.00 56.88 98 LEU A C 1
ATOM 766 O O . LEU A 1 98 ? 28.303 2.287 -22.908 1.00 56.88 98 LEU A O 1
ATOM 770 N N . GLY A 1 99 ? 27.612 3.223 -24.815 1.00 54.97 99 GLY A N 1
ATOM 771 C CA . GLY A 1 99 ? 28.898 3.756 -25.276 1.00 54.97 99 GLY A CA 1
ATOM 772 C C . GLY A 1 99 ? 29.488 2.979 -26.475 1.00 54.97 99 GLY A C 1
ATOM 773 O O . GLY A 1 99 ? 29.783 1.800 -26.324 1.00 54.97 99 GLY A O 1
ATOM 774 N N . LYS A 1 100 ? 29.761 3.508 -27.683 1.00 45.56 100 LYS A N 1
ATOM 775 C CA . LYS A 1 100 ? 29.432 4.796 -28.347 1.00 45.56 100 LYS A CA 1
ATOM 776 C C . LYS A 1 100 ? 29.430 6.025 -27.426 1.00 45.56 100 LYS A C 1
ATOM 778 O O . LYS A 1 100 ? 28.405 6.542 -27.057 1.00 45.56 100 LYS A O 1
ATOM 783 N N . ILE A 1 101 ? 30.545 6.506 -26.911 1.00 53.66 101 ILE A N 1
ATOM 784 C CA . ILE A 1 101 ? 31.691 6.906 -27.729 1.00 53.66 101 ILE A CA 1
ATOM 785 C C . ILE A 1 101 ? 31.219 7.657 -29.001 1.00 53.66 101 ILE A C 1
ATOM 787 O O . ILE A 1 101 ? 31.600 7.285 -30.104 1.00 53.66 101 ILE A O 1
ATOM 791 N N . ASP A 1 102 ? 30.271 8.578 -28.808 1.00 46.34 102 ASP A N 1
ATOM 792 C CA . ASP A 1 102 ? 29.751 9.630 -29.699 1.00 46.34 102 ASP A CA 1
ATOM 793 C C . ASP A 1 102 ? 28.845 10.497 -28.783 1.00 46.34 102 ASP A C 1
ATOM 795 O O . ASP A 1 102 ? 27.768 10.048 -28.393 1.00 46.34 102 ASP A O 1
ATOM 799 N N . ALA A 1 103 ? 29.178 11.702 -28.317 1.00 42.00 103 ALA A N 1
ATOM 800 C CA . ALA A 1 103 ? 30.213 12.663 -28.720 1.00 42.00 103 ALA A CA 1
ATOM 801 C C . ALA A 1 103 ? 31.669 12.170 -28.778 1.00 42.00 103 ALA A C 1
ATOM 803 O O . ALA A 1 103 ? 32.042 11.295 -27.964 1.00 42.00 103 ALA A O 1
#

Sequence (103 aa):
MKKLEHFIESIILASRWLLVVFYLGLAVALGLYALAFGAKLLEFLLKFAELGETDTILKMLALIDAALVASLVVMVIISGYENFVSRFDNAEGELTWLGKIDA

pLDDT: mean 85.27, std 15.3, range [42.0, 98.38]

Secondary structure (DSSP, 8-state):
-HHHHHHHHHHHHHHHHHHHHHHHHHHHHHHHHHHHHHHHHHHHHHHTTTS-HHHHHHHHHHHHHHHHHHHHHHHHHHHHHIIIIIHHHTTTTTTT-S-----
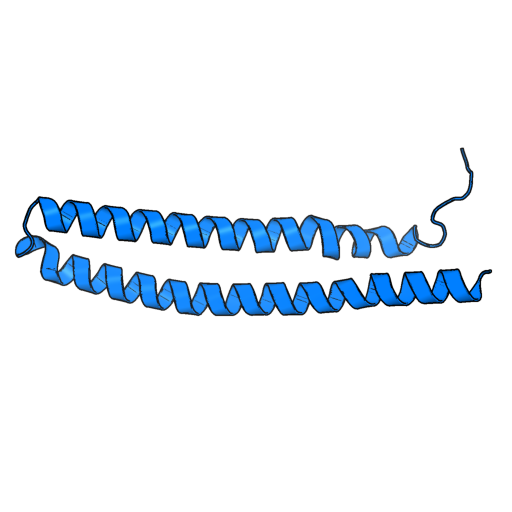
Radius of gyration: 22.47 Å; chains: 1; bounding box: 52×25×56 Å

Foldseek 3Di:
DVVVVVVVVVVLVVVLVVVVVVLVVLVVVLVVLVVVLVVLVVVCVVCVVVDDPVVNVVSVVVSVVSVVVSVVSVCCSVVVCVPRPVVVVVCPVVPPDPDDPPD